Protein AF-A0A940T0Y3-F1 (afdb_monomer_lite)

Foldseek 3Di:
DAWDDKDWPDKDKFFDADPDWDKAKAKEWELAADPQQKIKIWIWIWTHFRGIIMIIIIIIIHDDPPNGRNPDPVSVVVVLVVVQVHPNVQVNVQVRVVSRCVRVVVRVTDDDDDSGDDRHHYDYDDPPPDPPPPPPPPDPPDD

Organism: NCBI:txid662960

Radius of gyration: 18.51 Å; chains: 1; bounding box: 40×62×44 Å

Sequence (143 aa):
MTVDSPLIMSLQVEIAAPAEPHVDWSIGYAPEPDESGNRFLLAHLHVATGDGTADIDVSGVLQGDNAGALLEESEIVTFERQLDSVASLNLLYFTARTAALGALGLIESRPEIPTSAPKARLARLVRADGVEASHQTSEPAEA

Structure (mmCIF, N/CA/C/O backbone):
data_AF-A0A940T0Y3-F1
#
_entry.id   AF-A0A940T0Y3-F1
#
loop_
_atom_site.group_PDB
_atom_site.id
_atom_site.type_symbol
_atom_site.label_atom_id
_atom_site.label_alt_id
_atom_site.label_comp_id
_atom_site.label_asym_id
_atom_site.label_entity_id
_atom_site.label_seq_id
_atom_site.pdbx_PDB_ins_code
_atom_site.Cartn_x
_atom_site.Cartn_y
_atom_site.Cartn_z
_atom_site.occupancy
_atom_site.B_iso_or_equiv
_atom_site.auth_seq_id
_atom_site.auth_comp_id
_atom_site.auth_asym_id
_atom_site.auth_atom_id
_atom_site.pdbx_PDB_model_num
ATOM 1 N N . MET A 1 1 ? 9.408 8.477 -11.652 1.00 82.06 1 MET A N 1
ATOM 2 C CA . MET A 1 1 ? 8.370 7.440 -11.515 1.00 82.06 1 MET A CA 1
ATOM 3 C C . MET A 1 1 ? 7.184 8.016 -10.767 1.00 82.06 1 MET A C 1
ATOM 5 O O . MET A 1 1 ? 7.397 8.784 -9.830 1.00 82.06 1 MET A O 1
ATOM 9 N N . THR A 1 2 ? 5.973 7.668 -11.178 1.00 85.12 2 THR A N 1
ATOM 10 C CA . THR A 1 2 ? 4.713 8.100 -10.557 1.00 85.12 2 THR A CA 1
ATOM 11 C C . THR A 1 2 ? 3.771 6.914 -10.425 1.00 85.12 2 THR A C 1
ATOM 13 O O . THR A 1 2 ? 3.759 6.049 -11.292 1.00 85.12 2 THR A O 1
ATOM 16 N N . VAL A 1 3 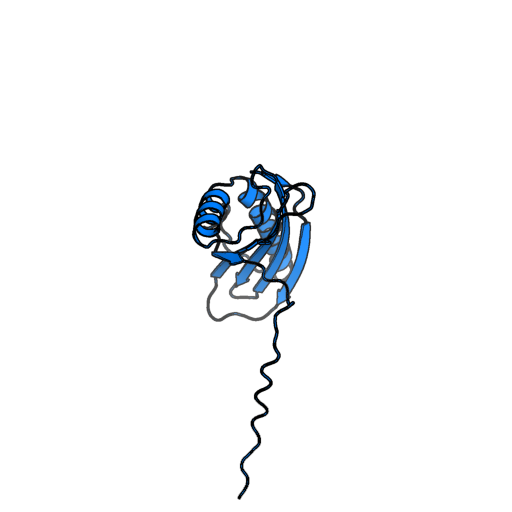? 3.015 6.848 -9.330 1.00 82.88 3 VAL A N 1
ATOM 17 C CA . VAL A 1 3 ? 1.919 5.891 -9.177 1.00 82.88 3 VAL A CA 1
ATOM 18 C C . VAL A 1 3 ? 0.614 6.563 -9.553 1.00 82.88 3 VAL A C 1
ATOM 20 O O . VAL A 1 3 ? 0.230 7.546 -8.919 1.00 82.88 3 VAL A O 1
ATOM 23 N N . ASP A 1 4 ? -0.071 5.970 -10.521 1.00 85.38 4 ASP A N 1
ATOM 24 C CA . ASP A 1 4 ? -1.368 6.413 -11.007 1.00 85.38 4 ASP A CA 1
ATOM 25 C C . ASP A 1 4 ? -2.454 5.367 -10.724 1.00 85.38 4 ASP A C 1
ATOM 27 O O . ASP A 1 4 ? -2.180 4.179 -10.522 1.00 85.38 4 ASP A O 1
ATOM 31 N N . SER A 1 5 ? -3.705 5.837 -10.740 1.00 84.06 5 SER A N 1
ATOM 32 C CA . SER A 1 5 ? -4.924 5.019 -10.686 1.00 84.06 5 SER A CA 1
ATOM 33 C C . SER A 1 5 ? -4.987 4.027 -9.513 1.00 84.06 5 SER A C 1
ATOM 35 O O . SER A 1 5 ? -5.119 2.825 -9.747 1.00 84.06 5 SER A O 1
ATOM 37 N N . PRO A 1 6 ? -4.915 4.495 -8.248 1.00 88.00 6 PRO A N 1
ATOM 38 C CA . PRO A 1 6 ? -5.093 3.615 -7.101 1.00 88.00 6 PRO A CA 1
ATOM 39 C C . PRO A 1 6 ? -6.502 3.001 -7.108 1.00 88.00 6 PRO A C 1
ATOM 41 O O . PRO A 1 6 ? -7.497 3.719 -7.225 1.00 88.00 6 PRO A O 1
ATOM 44 N N . LEU A 1 7 ? -6.595 1.683 -6.943 1.00 91.62 7 LEU A N 1
ATOM 45 C CA . LEU A 1 7 ? -7.864 0.957 -6.884 1.00 91.62 7 LEU A CA 1
ATOM 46 C C . LEU A 1 7 ? -7.872 -0.001 -5.695 1.00 91.62 7 LEU A C 1
ATOM 48 O O . LEU A 1 7 ? -7.002 -0.862 -5.592 1.00 91.62 7 LEU A O 1
ATOM 52 N N . ILE A 1 8 ? -8.879 0.115 -4.826 1.00 92.56 8 ILE A N 1
ATOM 53 C CA . ILE A 1 8 ? -9.121 -0.870 -3.764 1.00 92.56 8 ILE A CA 1
ATOM 54 C C . ILE A 1 8 ? -9.591 -2.169 -4.419 1.00 92.56 8 ILE A C 1
ATOM 56 O O . ILE A 1 8 ? -10.614 -2.190 -5.103 1.00 92.56 8 ILE A O 1
ATOM 60 N N . MET A 1 9 ? -8.829 -3.236 -4.206 1.00 94.81 9 MET A N 1
ATOM 61 C CA . MET A 1 9 ? -9.080 -4.568 -4.754 1.00 94.81 9 MET A CA 1
ATOM 62 C C . MET A 1 9 ? -9.856 -5.441 -3.775 1.00 94.81 9 MET A C 1
ATOM 64 O O . MET A 1 9 ? -10.736 -6.198 -4.180 1.00 94.81 9 MET A O 1
ATOM 68 N N . SER A 1 10 ? -9.528 -5.329 -2.490 1.00 95.31 10 SER A N 1
ATOM 69 C CA . SER A 1 10 ? -10.149 -6.091 -1.416 1.00 95.31 10 SER A CA 1
ATOM 70 C C . SER A 1 10 ? -10.260 -5.228 -0.158 1.00 95.31 10 SER A C 1
ATOM 72 O O . SER A 1 10 ? -9.486 -4.291 0.059 1.00 95.31 10 SER A O 1
ATOM 74 N N . LEU A 1 11 ? -11.269 -5.535 0.652 1.00 95.56 11 LEU A N 1
ATOM 75 C CA . LEU A 1 11 ? -11.445 -5.007 1.995 1.00 95.56 11 LEU A CA 1
ATOM 76 C C . LEU A 1 11 ? -12.049 -6.126 2.829 1.00 95.56 11 LEU A C 1
ATOM 78 O O . LEU A 1 11 ? -13.146 -6.602 2.527 1.00 95.56 11 LEU A O 1
ATOM 82 N N . GLN A 1 12 ? -11.343 -6.520 3.878 1.00 94.50 12 GLN A N 1
ATOM 83 C CA . GLN A 1 12 ? -11.796 -7.510 4.842 1.00 94.50 12 GLN A CA 1
ATOM 84 C C . GLN A 1 12 ? -11.711 -6.920 6.245 1.00 94.50 12 GLN A C 1
ATOM 86 O O . GLN A 1 12 ? -10.786 -6.179 6.564 1.00 94.50 12 GLN A O 1
ATOM 91 N N . VAL A 1 13 ? -12.721 -7.217 7.060 1.00 92.50 13 VAL A N 1
ATOM 92 C CA . VAL A 1 13 ? -12.779 -6.836 8.472 1.00 92.50 13 VAL A CA 1
ATOM 93 C C . VAL A 1 13 ? -13.111 -8.075 9.266 1.00 92.50 13 VAL A C 1
ATOM 95 O O . VAL A 1 13 ? -14.084 -8.765 8.953 1.00 92.50 13 VAL A O 1
ATOM 98 N N . GLU A 1 14 ? -12.343 -8.322 10.315 1.00 91.25 14 GLU A N 1
ATOM 99 C CA . GLU A 1 14 ? -12.609 -9.410 11.242 1.00 91.25 14 GLU A CA 1
ATOM 100 C C . GLU A 1 14 ? -12.811 -8.859 12.646 1.00 91.25 14 GLU A C 1
ATOM 102 O O . GLU A 1 14 ? -12.042 -8.031 13.130 1.00 91.25 14 GLU A O 1
ATOM 107 N N . ILE A 1 15 ? -13.863 -9.331 13.313 1.00 88.69 15 ILE A N 1
ATOM 108 C CA . ILE A 1 15 ? -14.112 -9.036 14.724 1.00 88.69 15 ILE A CA 1
ATOM 109 C C . ILE A 1 15 ? -13.470 -10.160 15.530 1.00 88.69 15 ILE A C 1
ATOM 111 O O . ILE A 1 15 ? -14.100 -11.167 15.855 1.00 88.69 15 ILE A O 1
ATOM 115 N N . ALA A 1 16 ? -12.186 -10.002 15.802 1.00 78.81 16 ALA A N 1
ATOM 116 C CA . ALA A 1 16 ? -11.410 -10.870 16.668 1.00 78.81 16 ALA A CA 1
ATOM 117 C C . ALA A 1 16 ? -10.308 -10.013 17.277 1.00 78.81 16 ALA A C 1
ATOM 119 O O . ALA A 1 16 ? -9.643 -9.305 16.538 1.00 78.81 16 ALA A O 1
ATOM 120 N N . ALA A 1 17 ? -10.118 -10.054 18.594 1.00 67.12 17 ALA A N 1
ATOM 121 C CA . ALA A 1 17 ? -9.045 -9.313 19.248 1.00 67.12 17 ALA A CA 1
ATOM 122 C C . ALA A 1 17 ? -7.692 -9.999 18.955 1.00 67.12 17 ALA A C 1
ATOM 124 O O . ALA A 1 17 ? -7.429 -11.057 19.542 1.00 67.12 17 ALA A O 1
ATOM 125 N N . PRO A 1 18 ? -6.832 -9.476 18.056 1.00 67.81 18 PRO A N 1
ATOM 126 C CA . PRO A 1 18 ? -5.463 -9.957 17.926 1.00 67.81 18 PRO A CA 1
ATOM 127 C C . PRO A 1 18 ? -4.685 -9.729 19.229 1.00 67.81 18 PRO A C 1
ATOM 129 O O . PRO A 1 18 ? -5.040 -8.898 20.065 1.00 67.81 18 PRO A O 1
ATOM 132 N N . ALA A 1 19 ? -3.594 -10.477 19.404 1.00 66.19 19 ALA A N 1
ATOM 133 C CA . ALA A 1 19 ? -2.812 -10.450 20.640 1.00 66.19 19 ALA A CA 1
ATOM 134 C C . ALA A 1 19 ? -2.098 -9.105 20.898 1.00 66.19 19 ALA A C 1
ATOM 136 O O . ALA A 1 19 ? -1.832 -8.782 22.054 1.00 66.19 19 ALA A O 1
ATOM 137 N N . GLU A 1 20 ? -1.805 -8.319 19.855 1.00 87.94 20 GLU A N 1
ATOM 138 C CA . GLU A 1 20 ? -1.147 -7.013 19.974 1.00 87.94 20 GLU A CA 1
ATOM 139 C C . GLU A 1 20 ? -1.589 -6.067 18.839 1.00 87.94 20 GLU A C 1
ATOM 141 O O . GLU A 1 20 ? -1.523 -6.463 17.671 1.00 87.94 20 GLU A O 1
ATOM 146 N N . PRO A 1 21 ? -2.034 -4.830 19.135 1.00 90.88 21 PRO A N 1
ATOM 147 C CA . PRO A 1 21 ? -2.342 -3.835 18.111 1.00 90.88 21 PRO A CA 1
ATOM 148 C C . PRO A 1 21 ? -1.111 -3.456 17.282 1.00 90.88 21 PRO A C 1
ATOM 150 O O . PRO A 1 21 ? -0.062 -3.133 17.838 1.00 90.88 21 PRO A O 1
ATOM 153 N N . HIS A 1 22 ? -1.238 -3.451 15.957 1.00 92.44 22 HIS A N 1
ATOM 154 C CA . HIS A 1 22 ? -0.143 -3.097 15.053 1.00 92.44 22 HIS A CA 1
ATOM 155 C C . HIS A 1 22 ? -0.654 -2.630 13.685 1.00 92.44 22 HIS A C 1
ATOM 157 O O . HIS A 1 22 ? -1.824 -2.791 13.338 1.00 92.44 22 HIS A O 1
ATOM 163 N N . VAL A 1 23 ? 0.246 -2.021 12.912 1.00 93.88 23 VAL A N 1
ATOM 164 C CA . VAL A 1 23 ? -0.003 -1.590 11.535 1.00 93.88 23 VAL A CA 1
ATOM 165 C C . VAL A 1 23 ? 1.123 -2.111 10.661 1.00 93.88 23 VAL A C 1
ATOM 167 O O . VAL A 1 23 ? 2.286 -1.768 10.871 1.00 93.88 23 VAL A O 1
ATOM 170 N N . ASP A 1 24 ? 0.752 -2.887 9.655 1.00 94.31 24 ASP A N 1
ATOM 171 C CA . ASP A 1 24 ? 1.659 -3.552 8.737 1.00 94.31 24 ASP A CA 1
ATOM 172 C C . ASP A 1 24 ? 1.409 -3.050 7.313 1.00 94.31 24 ASP A C 1
ATOM 174 O O . ASP A 1 24 ? 0.293 -3.089 6.803 1.00 94.31 24 ASP A O 1
ATOM 178 N N . TRP A 1 25 ? 2.469 -2.573 6.657 1.00 95.12 25 TRP A N 1
ATOM 179 C CA . TRP A 1 25 ? 2.415 -2.024 5.301 1.00 95.12 25 TRP A CA 1
ATOM 180 C C . TRP A 1 25 ? 3.410 -2.739 4.392 1.00 95.12 25 TRP A C 1
ATOM 182 O O . TRP A 1 25 ? 4.610 -2.821 4.690 1.00 95.12 25 TRP A O 1
ATOM 192 N N . SER A 1 26 ? 2.924 -3.251 3.268 1.00 94.44 26 SER A N 1
ATOM 193 C CA . SER A 1 26 ? 3.752 -3.907 2.260 1.00 94.44 26 SER A CA 1
ATOM 194 C C . SER A 1 26 ? 3.344 -3.505 0.851 1.00 94.44 26 SER A C 1
ATOM 196 O O . SER A 1 26 ? 2.213 -3.098 0.593 1.00 94.44 26 SER A O 1
ATOM 198 N N . ILE A 1 27 ? 4.304 -3.585 -0.069 1.00 93.25 27 ILE A N 1
ATOM 199 C CA . ILE A 1 27 ? 4.090 -3.313 -1.488 1.00 93.25 27 ILE A CA 1
ATOM 200 C C . ILE A 1 27 ? 4.756 -4.417 -2.300 1.00 93.25 27 ILE A C 1
ATOM 202 O O . ILE A 1 27 ? 5.978 -4.561 -2.321 1.00 93.25 27 ILE A O 1
ATOM 206 N N . GLY A 1 28 ? 3.924 -5.183 -2.986 1.00 92.56 28 GLY A N 1
ATOM 207 C CA . GLY A 1 28 ? 4.293 -6.055 -4.081 1.00 92.56 28 GLY A CA 1
ATOM 208 C C . GLY A 1 28 ? 4.440 -5.280 -5.390 1.00 92.56 28 GLY A C 1
ATOM 209 O O . GLY A 1 28 ? 3.673 -4.354 -5.657 1.00 92.56 28 GLY A O 1
ATOM 210 N N . TYR A 1 29 ? 5.386 -5.672 -6.239 1.00 90.56 29 TYR A N 1
ATOM 211 C CA . TYR A 1 29 ? 5.502 -5.156 -7.605 1.00 90.56 29 TYR A CA 1
ATOM 212 C C . TYR A 1 29 ? 5.751 -6.266 -8.626 1.00 90.56 29 TYR A C 1
ATOM 214 O O . TYR A 1 29 ? 6.416 -7.261 -8.334 1.00 90.56 29 TYR A O 1
ATOM 222 N N . ALA A 1 30 ? 5.247 -6.078 -9.845 1.00 89.12 30 ALA A N 1
ATOM 223 C CA . ALA A 1 30 ? 5.539 -6.969 -10.961 1.00 89.12 30 ALA A CA 1
ATOM 224 C C . ALA A 1 30 ? 6.995 -6.778 -11.457 1.00 89.12 30 ALA A C 1
ATOM 226 O O . ALA A 1 30 ? 7.399 -5.649 -11.776 1.00 89.12 30 ALA A O 1
ATOM 227 N N . PRO A 1 31 ? 7.802 -7.856 -11.551 1.00 84.50 31 PRO A N 1
ATOM 228 C CA . PRO A 1 31 ? 9.190 -7.789 -12.020 1.00 84.50 31 PRO A CA 1
ATOM 229 C C . PRO A 1 31 ? 9.294 -7.510 -13.524 1.00 84.50 31 PRO A C 1
ATOM 231 O O . PRO A 1 31 ? 10.325 -7.030 -14.000 1.00 84.50 31 PRO A O 1
ATOM 234 N N . GLU A 1 32 ? 8.217 -7.735 -14.269 1.00 86.12 32 GLU A N 1
ATOM 235 C CA . GLU A 1 32 ? 8.087 -7.407 -15.687 1.00 86.12 32 GLU A CA 1
ATOM 236 C C . GLU A 1 32 ? 7.174 -6.184 -15.852 1.00 86.12 32 GLU A C 1
ATOM 238 O O . GLU A 1 32 ? 6.114 -6.135 -15.216 1.00 86.12 32 GLU A O 1
ATOM 243 N N . PRO A 1 33 ? 7.560 -5.191 -16.670 1.00 88.12 33 PRO A N 1
ATOM 244 C CA . PRO A 1 33 ? 6.644 -4.138 -17.075 1.00 88.12 33 PRO A CA 1
ATOM 245 C C . PRO A 1 33 ? 5.649 -4.633 -18.144 1.00 88.12 33 PRO A C 1
ATOM 247 O O . PRO A 1 33 ? 5.859 -5.667 -18.778 1.00 88.12 33 PRO A O 1
ATOM 250 N N . ASP A 1 34 ? 4.572 -3.878 -18.354 1.00 86.94 34 ASP A N 1
ATOM 251 C CA . ASP A 1 34 ? 3.664 -4.034 -19.489 1.00 86.94 34 ASP A CA 1
ATOM 252 C C . ASP A 1 34 ? 4.299 -3.529 -20.803 1.00 86.94 34 ASP A C 1
ATOM 254 O O . ASP A 1 34 ? 5.416 -3.008 -20.829 1.00 86.94 34 ASP A O 1
ATOM 258 N N . GLU A 1 35 ? 3.571 -3.658 -21.915 1.00 85.00 35 GLU A N 1
ATOM 259 C CA . GLU A 1 35 ? 4.028 -3.221 -23.246 1.00 85.00 35 GLU A CA 1
ATOM 260 C C . GLU A 1 35 ? 4.309 -1.711 -23.339 1.00 85.00 35 GLU A C 1
ATOM 262 O O . GLU A 1 35 ? 5.028 -1.264 -24.231 1.00 85.00 35 GLU A O 1
ATOM 267 N N . SER A 1 36 ? 3.744 -0.920 -22.426 1.00 84.69 36 SER A N 1
ATOM 268 C CA . SER A 1 36 ? 3.951 0.527 -22.329 1.00 84.69 36 SER A CA 1
ATOM 269 C C . SER A 1 36 ? 5.070 0.899 -21.348 1.00 84.69 36 SER A C 1
ATOM 271 O O . SER A 1 36 ? 5.340 2.083 -21.156 1.00 84.69 36 SER A O 1
ATOM 273 N N . GLY A 1 37 ? 5.734 -0.087 -20.736 1.00 85.62 37 GLY A N 1
ATOM 274 C CA . GLY A 1 37 ? 6.792 0.123 -19.751 1.00 85.62 37 GLY A CA 1
ATOM 275 C C . GLY A 1 37 ? 6.291 0.363 -18.323 1.00 85.62 37 GLY A C 1
ATOM 276 O O . GLY A 1 37 ? 7.098 0.681 -17.449 1.00 85.62 37 GLY A O 1
ATOM 277 N N . ASN A 1 38 ? 4.992 0.212 -18.052 1.00 87.81 38 ASN A N 1
ATOM 278 C CA . ASN A 1 38 ? 4.431 0.408 -16.717 1.00 87.81 38 ASN A CA 1
ATOM 279 C C . ASN A 1 38 ? 4.553 -0.853 -15.867 1.00 87.81 38 ASN A C 1
ATOM 281 O O . ASN A 1 38 ? 4.514 -1.965 -16.380 1.00 87.81 38 ASN A O 1
ATOM 285 N N . ARG A 1 39 ? 4.610 -0.707 -14.543 1.00 89.25 39 ARG A N 1
ATOM 286 C CA . ARG A 1 39 ? 4.584 -1.851 -13.618 1.00 89.25 39 ARG A CA 1
ATOM 287 C C . ARG A 1 39 ? 3.358 -1.820 -12.738 1.00 89.25 39 ARG A C 1
ATOM 289 O O . ARG A 1 39 ? 3.011 -0.785 -12.179 1.00 89.25 39 ARG A O 1
ATOM 296 N N . PHE A 1 40 ? 2.756 -2.983 -12.544 1.00 89.69 40 PHE A N 1
ATOM 297 C CA . PHE A 1 40 ? 1.704 -3.144 -11.553 1.00 89.69 40 PHE A CA 1
ATOM 298 C C . PHE A 1 40 ? 2.300 -3.194 -10.147 1.00 89.69 40 PHE A C 1
ATOM 300 O O . PHE A 1 40 ? 3.277 -3.903 -9.895 1.00 89.69 40 PHE A O 1
ATOM 307 N N . LEU A 1 41 ? 1.684 -2.440 -9.243 1.00 92.31 41 LEU A N 1
ATOM 308 C CA . LEU A 1 41 ? 1.913 -2.483 -7.808 1.00 92.31 41 LEU A CA 1
ATOM 309 C C . LEU A 1 41 ? 0.677 -3.071 -7.129 1.00 92.31 41 LEU A C 1
ATOM 311 O O . LEU A 1 41 ? -0.453 -2.739 -7.491 1.00 92.31 41 LEU A O 1
ATOM 315 N N . LEU A 1 42 ? 0.903 -3.895 -6.114 1.00 94.12 42 LEU A N 1
ATOM 316 C CA . LEU A 1 42 ? -0.117 -4.360 -5.186 1.00 94.12 42 LEU A CA 1
ATOM 317 C C . LEU A 1 42 ? 0.342 -4.001 -3.781 1.00 94.12 42 LEU A C 1
ATOM 319 O O . LEU A 1 42 ? 1.301 -4.570 -3.277 1.00 94.12 42 LEU A O 1
ATOM 323 N N . ALA A 1 43 ? -0.316 -3.040 -3.160 1.00 95.00 43 ALA A N 1
ATOM 324 C CA . ALA A 1 43 ? -0.044 -2.650 -1.796 1.00 95.00 43 ALA A CA 1
ATOM 325 C C . ALA A 1 43 ? -1.063 -3.272 -0.847 1.00 95.00 43 ALA A C 1
ATOM 327 O O . ALA A 1 43 ? -2.239 -3.384 -1.185 1.00 95.00 43 ALA A O 1
ATOM 328 N N . HIS A 1 44 ? -0.603 -3.634 0.342 1.00 96.81 44 HIS A N 1
ATOM 329 C CA . HIS A 1 44 ? -1.420 -4.243 1.374 1.00 96.81 44 HIS A CA 1
ATOM 330 C C . HIS A 1 44 ? -1.213 -3.504 2.695 1.00 96.81 44 HIS A C 1
ATOM 332 O O . HIS A 1 44 ? -0.076 -3.277 3.127 1.00 96.81 44 HIS A O 1
ATOM 338 N N . LEU A 1 45 ? -2.324 -3.119 3.320 1.00 97.12 45 LEU A N 1
ATOM 339 C CA . LEU A 1 45 ? -2.365 -2.550 4.660 1.00 97.12 45 LEU A CA 1
ATOM 340 C C . LEU A 1 45 ? -3.129 -3.501 5.579 1.00 97.12 45 LEU A C 1
ATOM 342 O O . LEU A 1 45 ? -4.336 -3.671 5.411 1.00 97.12 45 LEU A O 1
ATOM 346 N N . HIS A 1 46 ? -2.430 -4.026 6.579 1.00 95.62 46 HIS A N 1
ATOM 347 C CA . HIS A 1 46 ? -3.024 -4.746 7.695 1.00 95.62 46 HIS A CA 1
ATOM 348 C C . HIS A 1 46 ? -3.053 -3.840 8.925 1.00 95.62 46 HIS A C 1
ATOM 350 O O . HIS A 1 46 ? -2.047 -3.219 9.286 1.00 95.62 46 HIS A O 1
ATOM 356 N N . VAL A 1 47 ? -4.207 -3.752 9.576 1.00 95.44 47 VAL A N 1
ATOM 357 C CA . VAL A 1 47 ? -4.385 -3.014 10.828 1.00 95.44 47 VAL A CA 1
ATOM 358 C C . VA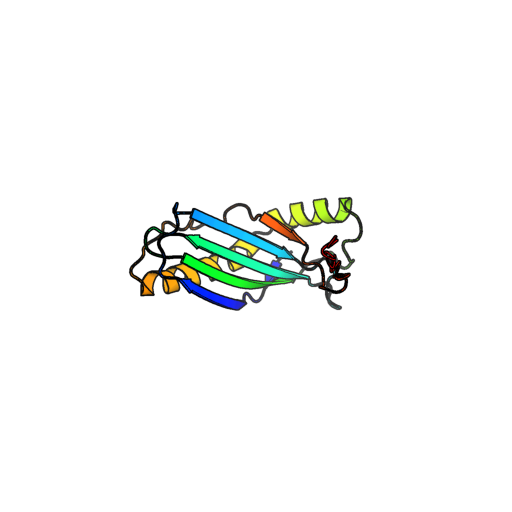L A 1 47 ? -5.023 -3.936 11.846 1.00 95.44 47 VAL A C 1
ATOM 360 O O . VAL A 1 47 ? -6.157 -4.365 11.665 1.00 95.44 47 VAL A O 1
ATOM 363 N N . ALA A 1 48 ? -4.318 -4.174 12.941 1.00 93.81 48 ALA A N 1
ATOM 364 C CA . ALA A 1 48 ? -4.779 -4.935 14.089 1.00 93.81 48 ALA A CA 1
ATOM 365 C C . ALA A 1 48 ? -5.076 -3.992 15.259 1.00 93.81 48 ALA A C 1
ATOM 367 O O . ALA A 1 48 ? -4.259 -3.133 15.601 1.00 93.81 48 ALA A O 1
ATOM 368 N N . THR A 1 49 ? -6.236 -4.154 15.891 1.00 90.94 49 THR A N 1
ATOM 369 C CA . THR A 1 49 ? -6.681 -3.359 17.046 1.00 90.94 49 THR A CA 1
ATOM 370 C C . THR A 1 49 ? -7.009 -4.260 18.235 1.00 90.94 49 THR A C 1
ATOM 372 O O . THR A 1 49 ? -6.836 -5.466 18.166 1.00 90.94 49 THR A O 1
ATOM 375 N N . GLY A 1 50 ? -7.481 -3.702 19.353 1.00 89.88 50 GLY A N 1
ATOM 376 C CA . GLY A 1 50 ? -8.004 -4.527 20.450 1.00 89.88 50 GLY A CA 1
ATOM 377 C C . GLY A 1 50 ? -9.343 -5.208 20.137 1.00 89.88 50 GLY A C 1
ATOM 378 O O . GLY A 1 50 ? -9.729 -6.131 20.847 1.00 89.88 50 GLY A O 1
ATOM 379 N N . ASP A 1 51 ? -10.039 -4.772 19.085 1.00 90.38 51 ASP A N 1
ATOM 380 C CA . ASP A 1 51 ? -11.430 -5.148 18.803 1.00 90.38 51 ASP A CA 1
ATOM 381 C C . ASP A 1 51 ? -11.581 -5.926 17.487 1.00 90.38 51 ASP A C 1
ATOM 383 O O . ASP A 1 51 ? -12.611 -6.560 17.252 1.00 90.38 51 ASP A O 1
ATOM 387 N N . GLY A 1 52 ? -10.575 -5.869 16.614 1.00 92.31 52 GLY A N 1
ATOM 388 C CA . GLY A 1 52 ? -10.643 -6.473 15.294 1.00 92.31 52 GLY A CA 1
ATOM 389 C C . GLY A 1 52 ? -9.417 -6.222 14.432 1.00 92.31 52 GLY A C 1
ATOM 390 O O . GLY A 1 52 ? -8.443 -5.592 14.851 1.00 92.31 52 GLY A O 1
ATOM 391 N N . THR A 1 53 ? -9.500 -6.692 13.195 1.00 94.62 53 THR A N 1
ATOM 392 C CA . THR A 1 53 ? -8.515 -6.432 12.147 1.00 94.62 53 THR A CA 1
ATOM 393 C C . THR A 1 53 ? -9.179 -5.855 10.903 1.00 94.62 53 THR A C 1
ATOM 395 O O . THR A 1 53 ? -10.379 -6.031 10.673 1.00 94.62 53 THR A O 1
ATOM 398 N N . ALA A 1 54 ? -8.392 -5.148 10.098 1.00 95.62 54 ALA A N 1
ATOM 399 C CA . ALA A 1 54 ? -8.750 -4.787 8.739 1.00 95.62 54 ALA A CA 1
ATOM 400 C C . ALA A 1 54 ? -7.583 -5.049 7.790 1.00 95.62 54 ALA A C 1
ATOM 402 O O . ALA A 1 54 ? -6.464 -4.599 8.036 1.00 95.62 54 ALA A O 1
ATOM 403 N N . ASP A 1 55 ? -7.893 -5.716 6.686 1.00 96.88 55 ASP A N 1
ATOM 404 C CA . ASP A 1 55 ? -6.973 -6.058 5.610 1.00 96.88 55 ASP A CA 1
ATOM 405 C C . ASP A 1 55 ? -7.447 -5.367 4.334 1.00 96.88 55 ASP A C 1
ATOM 407 O O . ASP A 1 55 ? -8.571 -5.592 3.872 1.00 96.88 55 ASP A O 1
ATOM 411 N N . ILE A 1 56 ? -6.611 -4.479 3.793 1.00 97.81 56 ILE A N 1
ATOM 412 C CA . ILE A 1 56 ? -6.929 -3.678 2.610 1.00 97.81 56 ILE A CA 1
ATOM 413 C C . ILE A 1 56 ? -5.877 -3.904 1.533 1.00 97.81 56 ILE A C 1
ATOM 415 O O . ILE A 1 56 ? -4.722 -3.506 1.707 1.00 97.81 56 ILE A O 1
ATOM 419 N N . ASP A 1 57 ? -6.299 -4.429 0.384 1.00 97.00 57 ASP A N 1
ATOM 420 C CA . ASP A 1 57 ? -5.459 -4.483 -0.810 1.00 97.00 57 ASP A CA 1
ATOM 421 C C . ASP A 1 57 ? -5.785 -3.322 -1.750 1.00 97.00 57 ASP A C 1
ATOM 423 O O . ASP A 1 57 ? -6.937 -3.102 -2.136 1.00 97.00 57 ASP A O 1
ATOM 427 N N . VAL A 1 58 ? -4.754 -2.594 -2.170 1.00 96.31 58 VAL A N 1
ATOM 428 C CA . VAL A 1 58 ? -4.843 -1.493 -3.132 1.00 96.31 58 VAL A CA 1
ATOM 429 C C . VAL A 1 58 ? -3.864 -1.747 -4.265 1.00 96.31 58 VAL A C 1
ATOM 431 O O . VAL A 1 58 ? -2.669 -1.903 -4.045 1.00 96.31 58 VAL A O 1
ATOM 434 N N . SER A 1 59 ? -4.352 -1.747 -5.497 1.00 94.81 59 SER A N 1
ATOM 435 C CA . SER A 1 59 ? -3.501 -1.795 -6.683 1.00 94.81 59 SER A CA 1
ATOM 436 C C . SER A 1 59 ? -3.172 -0.394 -7.189 1.00 94.81 59 SER A C 1
ATOM 438 O O . SER A 1 59 ? -3.888 0.567 -6.908 1.00 94.81 59 SER A O 1
ATOM 440 N N . GLY A 1 60 ? -2.087 -0.278 -7.948 1.00 92.62 60 GLY A N 1
ATOM 441 C CA . GLY A 1 60 ? -1.743 0.931 -8.688 1.00 92.62 60 GLY A CA 1
ATOM 442 C C . GLY A 1 60 ? -0.788 0.633 -9.832 1.00 92.62 60 GLY A C 1
ATOM 443 O O . GLY A 1 60 ? -0.216 -0.455 -9.915 1.00 92.62 60 GLY A O 1
ATOM 444 N N . VAL A 1 61 ? -0.603 1.610 -10.714 1.00 91.19 61 VAL A N 1
ATOM 445 C CA . VAL A 1 61 ? 0.299 1.491 -11.862 1.00 91.19 61 VAL A CA 1
ATOM 446 C C . VAL A 1 61 ? 1.467 2.449 -11.682 1.00 91.19 61 VAL A C 1
ATOM 448 O O . VAL A 1 61 ? 1.277 3.659 -11.597 1.00 91.19 61 VAL A O 1
ATOM 451 N N . LEU A 1 62 ? 2.679 1.906 -11.621 1.00 89.25 62 LEU A N 1
ATOM 452 C CA . LEU A 1 62 ? 3.917 2.670 -11.606 1.00 89.25 62 LEU A CA 1
ATOM 453 C C . LEU A 1 62 ? 4.336 2.990 -13.041 1.00 89.25 62 LEU A C 1
ATOM 455 O O . LEU A 1 62 ? 4.711 2.099 -13.802 1.00 89.25 62 LEU A O 1
ATOM 459 N N . GLN A 1 63 ? 4.314 4.271 -13.379 1.00 86.75 63 GLN A N 1
ATOM 460 C CA . GLN A 1 63 ? 4.804 4.808 -14.640 1.00 86.75 63 GLN A CA 1
ATOM 461 C C . GLN A 1 63 ? 6.237 5.329 -14.478 1.00 86.75 63 GLN A C 1
ATOM 463 O O . GLN A 1 63 ? 6.582 5.957 -13.467 1.00 86.75 63 GLN A O 1
ATOM 468 N N . GLY A 1 64 ? 7.082 5.123 -15.486 1.00 72.94 64 GLY A N 1
ATOM 469 C CA . GLY A 1 64 ? 8.401 5.746 -15.576 1.00 72.94 64 GLY A CA 1
ATOM 470 C C . GLY A 1 64 ? 9.375 5.004 -16.485 1.00 72.94 64 GLY A C 1
ATOM 471 O O . GLY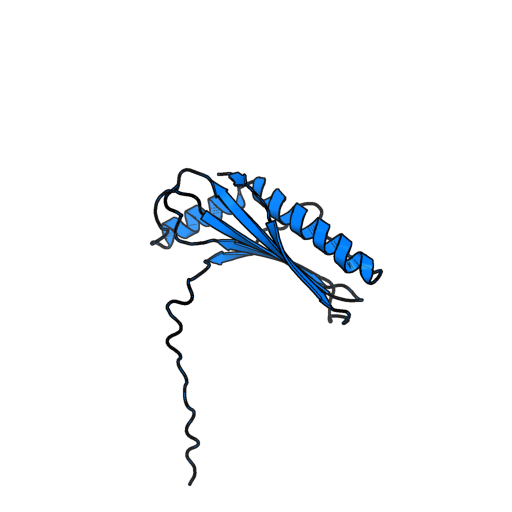 A 1 64 ? 9.149 3.857 -16.858 1.00 72.94 64 GLY A O 1
ATOM 472 N N . ASP A 1 65 ? 10.488 5.665 -16.796 1.00 66.62 65 ASP A N 1
ATOM 473 C CA . ASP A 1 65 ? 11.551 5.110 -17.634 1.00 66.62 65 ASP A CA 1
ATOM 474 C C . ASP A 1 65 ? 12.321 4.020 -16.875 1.00 66.62 65 ASP A C 1
ATOM 476 O O . ASP A 1 65 ? 13.272 4.315 -16.161 1.00 66.62 65 ASP A O 1
ATOM 480 N N . ASN A 1 66 ? 11.872 2.769 -16.995 1.00 59.88 66 ASN A N 1
ATOM 481 C CA . ASN A 1 66 ? 12.575 1.542 -16.589 1.00 59.88 66 ASN A CA 1
ATOM 482 C C . ASN A 1 66 ? 11.996 0.350 -17.384 1.00 59.88 66 ASN A C 1
ATOM 484 O O . ASN A 1 66 ? 11.508 -0.632 -16.816 1.00 59.88 66 ASN A O 1
ATOM 488 N N . ALA A 1 67 ? 12.009 0.486 -18.715 1.00 54.69 67 ALA A N 1
ATOM 489 C CA . ALA A 1 67 ? 11.250 -0.328 -19.673 1.00 54.69 67 ALA A CA 1
ATOM 490 C C . ALA A 1 67 ? 11.662 -1.814 -19.778 1.00 54.69 67 ALA A C 1
ATOM 492 O O . ALA A 1 67 ? 11.005 -2.575 -20.481 1.00 54.69 67 ALA A O 1
ATOM 493 N N . GLY A 1 68 ? 12.740 -2.245 -19.115 1.00 65.00 68 GLY A N 1
ATOM 494 C CA . GLY A 1 68 ? 13.211 -3.635 -19.151 1.00 65.00 68 GLY A CA 1
ATOM 495 C C . GLY A 1 68 ? 12.686 -4.474 -17.989 1.00 65.00 68 GLY A C 1
ATOM 496 O O . GLY A 1 68 ? 12.456 -3.949 -16.906 1.00 65.00 68 GLY A O 1
ATOM 497 N N . ALA A 1 69 ? 12.514 -5.784 -18.175 1.00 77.25 69 ALA A N 1
ATOM 498 C CA . ALA A 1 69 ? 12.302 -6.704 -17.054 1.00 77.25 69 ALA A CA 1
ATOM 499 C C . ALA A 1 69 ? 13.463 -6.606 -16.047 1.00 77.25 69 ALA A C 1
ATOM 501 O O . ALA A 1 69 ? 14.605 -6.403 -16.449 1.00 77.25 69 ALA A O 1
ATOM 502 N N . LEU A 1 70 ? 13.167 -6.735 -14.752 1.00 81.31 70 LEU A N 1
ATOM 503 C CA . LEU A 1 70 ? 14.193 -6.759 -13.708 1.00 81.31 70 LEU A CA 1
ATOM 504 C C . LEU A 1 70 ? 14.695 -8.196 -13.568 1.00 81.31 70 LEU A C 1
ATOM 506 O O . LEU A 1 70 ? 14.065 -9.006 -12.885 1.00 81.31 70 LEU A O 1
ATOM 510 N N . LEU A 1 71 ? 15.775 -8.523 -14.274 1.00 78.31 71 LEU A N 1
ATOM 511 C CA . LEU A 1 71 ? 16.275 -9.896 -14.379 1.00 78.31 71 LEU A CA 1
ATOM 512 C C . LEU A 1 71 ? 17.458 -10.140 -13.444 1.00 78.31 71 LEU A C 1
ATOM 514 O O . LEU A 1 71 ? 17.639 -11.258 -12.961 1.00 78.31 71 LEU A O 1
ATOM 518 N N . GLU A 1 72 ? 18.247 -9.102 -13.166 1.00 84.62 72 GLU A N 1
ATOM 519 C CA . GLU A 1 72 ? 19.402 -9.190 -12.281 1.00 84.62 72 GLU A CA 1
ATOM 520 C C . GLU A 1 72 ? 19.115 -8.615 -10.889 1.00 84.62 72 GLU A C 1
ATOM 522 O O . GLU A 1 72 ? 18.437 -7.602 -10.715 1.00 84.62 72 GLU A O 1
ATOM 527 N N . GLU A 1 73 ? 19.709 -9.224 -9.861 1.00 85.19 73 GLU A N 1
ATOM 528 C CA . GLU A 1 73 ? 19.552 -8.788 -8.467 1.00 85.19 73 GLU A CA 1
ATOM 529 C C . GLU A 1 73 ? 20.001 -7.329 -8.247 1.00 85.19 73 GLU A C 1
ATOM 531 O O . GLU A 1 73 ? 19.405 -6.589 -7.465 1.00 85.19 73 GLU A O 1
ATOM 536 N N . SER A 1 74 ? 21.027 -6.884 -8.975 1.00 85.38 74 SER A N 1
ATOM 537 C CA . SER A 1 74 ? 21.545 -5.510 -8.951 1.00 85.38 74 SER A CA 1
ATOM 538 C C . SER A 1 74 ? 20.526 -4.483 -9.470 1.00 85.38 74 SER A C 1
ATOM 540 O O . SER A 1 74 ? 20.382 -3.399 -8.890 1.00 85.38 74 SER A O 1
ATOM 542 N N . GLU A 1 75 ? 19.798 -4.824 -10.535 1.00 86.12 75 GLU A N 1
ATOM 543 C CA . GLU A 1 75 ? 18.721 -4.013 -11.109 1.00 86.12 75 GLU A CA 1
ATOM 544 C C . GLU A 1 75 ? 17.561 -3.914 -10.129 1.00 86.12 75 GLU A C 1
ATOM 546 O O . GLU A 1 75 ? 16.994 -2.838 -9.942 1.00 86.12 75 GLU A O 1
ATOM 551 N N . ILE A 1 76 ? 17.262 -5.013 -9.439 1.00 85.12 76 ILE A N 1
ATOM 552 C CA . ILE A 1 76 ? 16.168 -5.058 -8.482 1.00 85.12 76 ILE A CA 1
ATOM 553 C C . ILE A 1 76 ? 16.472 -4.213 -7.248 1.00 85.12 76 ILE A C 1
ATOM 555 O O . ILE A 1 76 ? 15.659 -3.374 -6.874 1.00 85.12 76 ILE A O 1
ATOM 559 N N . VAL A 1 77 ? 17.658 -4.350 -6.655 1.00 87.06 77 VAL A N 1
ATOM 560 C CA . VAL A 1 77 ? 18.073 -3.503 -5.524 1.00 87.06 77 VAL A CA 1
ATOM 561 C C . VAL A 1 77 ? 18.054 -2.020 -5.909 1.00 87.06 77 VAL A C 1
ATOM 563 O O . VAL A 1 77 ? 17.703 -1.156 -5.098 1.00 87.06 77 VAL A O 1
ATOM 566 N N . THR A 1 78 ? 18.432 -1.704 -7.150 1.00 87.44 78 THR A N 1
ATOM 567 C CA . THR A 1 78 ? 18.366 -0.335 -7.672 1.00 87.44 78 THR A CA 1
ATOM 568 C C . THR A 1 78 ? 16.919 0.129 -7.796 1.00 87.44 78 THR A C 1
ATOM 570 O O . THR A 1 78 ? 16.583 1.206 -7.301 1.00 87.44 78 THR A O 1
ATOM 573 N N . PHE A 1 79 ? 16.055 -0.692 -8.390 1.00 87.12 79 PHE A N 1
ATOM 574 C CA . PHE A 1 79 ? 14.634 -0.413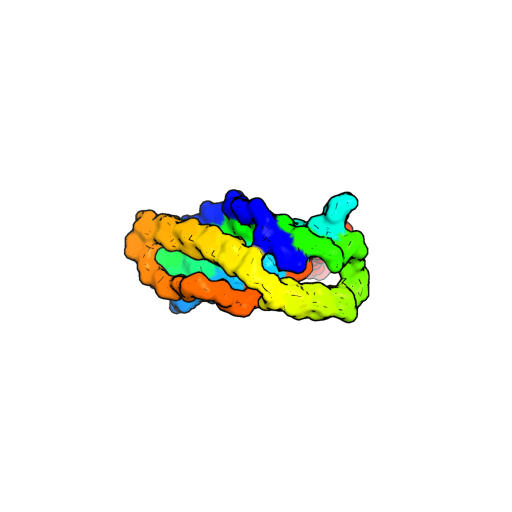 -8.543 1.00 87.12 79 PHE A CA 1
ATOM 575 C C . PHE A 1 79 ? 13.938 -0.224 -7.193 1.00 87.12 79 PHE A C 1
ATOM 577 O O . PHE A 1 79 ? 13.268 0.783 -7.001 1.00 87.12 79 PHE A O 1
ATOM 584 N N . GLU A 1 80 ? 14.142 -1.119 -6.228 1.00 87.56 80 GLU A N 1
ATOM 585 C CA . GLU A 1 80 ? 13.548 -1.038 -4.888 1.00 87.56 80 GLU A CA 1
ATOM 586 C C . GLU A 1 80 ? 13.969 0.234 -4.151 1.00 87.56 80 GLU A C 1
ATOM 588 O O . GLU A 1 80 ? 13.143 0.895 -3.521 1.00 87.56 80 GLU A O 1
ATOM 593 N N . ARG A 1 81 ? 15.236 0.644 -4.288 1.00 85.94 81 ARG A N 1
ATOM 594 C CA . ARG A 1 81 ? 15.716 1.918 -3.738 1.00 85.94 81 ARG A CA 1
ATOM 595 C C . ARG A 1 81 ? 15.041 3.115 -4.394 1.00 85.94 81 ARG A C 1
ATOM 597 O O . ARG A 1 81 ? 14.719 4.087 -3.714 1.00 85.94 81 ARG A O 1
ATOM 604 N N . GLN A 1 82 ? 14.857 3.069 -5.710 1.00 86.12 82 GLN A N 1
ATOM 605 C CA . GLN A 1 82 ? 14.150 4.129 -6.412 1.00 86.12 82 GLN A CA 1
ATOM 606 C C . GLN A 1 82 ? 12.667 4.142 -6.020 1.00 86.12 82 GLN A C 1
ATOM 608 O O . GLN A 1 82 ? 12.132 5.221 -5.783 1.00 86.12 82 GLN A O 1
ATOM 613 N N . LEU A 1 83 ? 12.028 2.978 -5.890 1.00 85.25 83 LEU A N 1
ATOM 614 C CA . LEU A 1 83 ? 10.636 2.823 -5.477 1.00 85.25 83 LEU 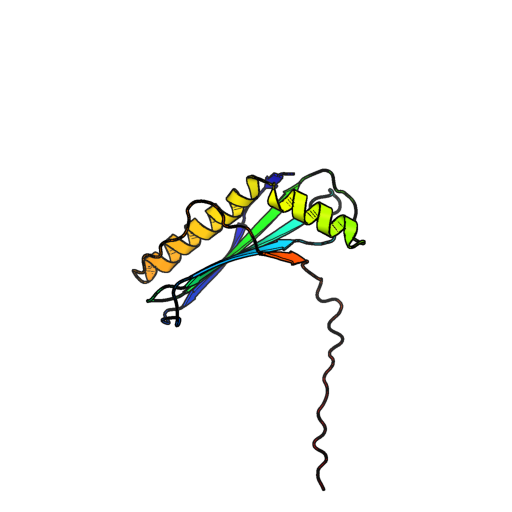A CA 1
ATOM 615 C C . LEU A 1 83 ? 10.404 3.401 -4.075 1.00 85.25 83 LEU A C 1
ATOM 617 O O . LEU A 1 83 ? 9.480 4.187 -3.904 1.00 85.25 83 LEU A O 1
ATOM 621 N N . ASP A 1 84 ? 11.294 3.133 -3.115 1.00 81.50 84 ASP A N 1
ATOM 622 C CA . ASP A 1 84 ? 11.251 3.696 -1.749 1.00 81.50 84 ASP A CA 1
ATOM 623 C C . ASP A 1 84 ? 11.296 5.241 -1.736 1.00 81.50 84 ASP A C 1
ATOM 625 O O . ASP A 1 84 ? 10.824 5.883 -0.800 1.00 81.50 84 ASP A O 1
ATOM 629 N N . SER A 1 85 ? 11.825 5.865 -2.797 1.00 80.81 85 SER A N 1
ATOM 630 C CA . SER A 1 85 ? 11.867 7.327 -2.956 1.00 80.81 85 SER A CA 1
ATOM 631 C C . SER A 1 85 ? 10.647 7.923 -3.678 1.00 80.81 85 SER A C 1
ATOM 633 O O . SER A 1 85 ? 10.536 9.146 -3.809 1.00 80.81 85 SER A O 1
ATOM 635 N N . VAL A 1 86 ? 9.716 7.091 -4.160 1.00 82.44 86 VAL A N 1
ATOM 636 C CA . VAL A 1 86 ? 8.546 7.540 -4.923 1.00 82.44 86 VAL A CA 1
ATOM 637 C C . VAL A 1 86 ? 7.489 8.110 -3.979 1.00 82.44 86 VAL A C 1
ATOM 639 O O . VAL A 1 86 ? 6.727 7.389 -3.340 1.00 82.44 86 VAL A O 1
ATOM 642 N N . ALA A 1 87 ? 7.376 9.440 -3.951 1.00 80.25 87 ALA A N 1
ATOM 643 C CA . ALA A 1 87 ? 6.406 10.144 -3.109 1.00 80.25 87 ALA A CA 1
ATOM 644 C C . ALA A 1 87 ? 4.944 9.729 -3.366 1.00 80.25 87 ALA A C 1
ATOM 646 O O . ALA A 1 87 ? 4.125 9.786 -2.448 1.00 80.25 87 ALA A O 1
ATOM 647 N N . SER A 1 88 ? 4.612 9.287 -4.584 1.00 80.94 88 SER A N 1
ATOM 648 C CA . SER A 1 88 ? 3.267 8.821 -4.949 1.00 80.94 88 SER A CA 1
ATOM 649 C C . SER A 1 88 ? 2.910 7.440 -4.389 1.00 80.94 88 SER A C 1
ATOM 651 O O . SER A 1 88 ? 1.733 7.098 -4.394 1.00 80.94 88 SER A O 1
ATOM 653 N N . LEU A 1 89 ? 3.839 6.691 -3.776 1.00 86.69 89 LEU A N 1
ATOM 654 C CA . LEU A 1 89 ? 3.470 5.527 -2.954 1.00 86.69 89 LEU A CA 1
ATOM 655 C C . LEU A 1 89 ? 2.563 5.918 -1.778 1.00 86.69 89 LEU A C 1
ATOM 657 O O . LEU A 1 89 ? 1.708 5.135 -1.364 1.00 86.69 89 LEU A O 1
ATOM 661 N N . ASN A 1 90 ? 2.687 7.157 -1.285 1.00 88.69 90 ASN A N 1
ATOM 662 C CA . ASN A 1 90 ? 1.787 7.684 -0.261 1.00 88.69 90 ASN A CA 1
ATOM 663 C C . ASN A 1 90 ? 0.330 7.726 -0.728 1.00 88.69 90 ASN A C 1
ATOM 665 O O . ASN A 1 90 ? -0.562 7.691 0.111 1.00 88.69 90 ASN A O 1
ATOM 669 N N . LEU A 1 91 ? 0.067 7.782 -2.037 1.00 89.81 91 LEU A N 1
ATOM 670 C CA . LEU A 1 91 ? -1.294 7.742 -2.562 1.00 89.81 91 LEU A CA 1
ATOM 671 C C . LEU A 1 91 ? -1.942 6.368 -2.338 1.00 89.81 91 LEU A C 1
ATOM 673 O O . LEU A 1 91 ? -3.102 6.305 -1.922 1.00 89.81 91 LEU A O 1
ATOM 677 N N . LEU A 1 92 ? -1.190 5.279 -2.545 1.00 93.69 92 LEU A N 1
ATOM 678 C CA . LEU A 1 92 ? -1.656 3.919 -2.250 1.00 93.69 92 LEU A CA 1
ATOM 679 C C . LEU A 1 92 ? -1.929 3.767 -0.756 1.00 93.69 92 LEU A C 1
ATOM 681 O O . LEU A 1 92 ? -3.011 3.333 -0.368 1.00 93.69 92 LEU A O 1
ATOM 685 N N . TYR A 1 93 ? -0.986 4.210 0.079 1.00 94.81 93 TYR A N 1
ATOM 686 C CA . TYR A 1 93 ? -1.143 4.158 1.529 1.00 94.81 93 TYR A CA 1
ATOM 687 C C . TYR A 1 93 ? -2.332 4.988 2.016 1.00 94.81 93 TYR A C 1
ATOM 689 O O . TYR A 1 93 ? -3.127 4.516 2.820 1.00 94.81 93 TYR A O 1
ATOM 697 N N . PHE A 1 94 ? -2.501 6.213 1.514 1.00 94.94 94 PHE A N 1
ATOM 698 C CA . PHE A 1 94 ? -3.616 7.078 1.893 1.00 94.94 94 PHE A CA 1
ATOM 699 C C . PHE A 1 94 ? -4.969 6.461 1.521 1.00 94.94 94 PHE A C 1
ATOM 701 O O . PHE A 1 94 ? -5.911 6.506 2.316 1.00 94.94 94 PHE A O 1
ATOM 708 N N . THR A 1 95 ? -5.050 5.846 0.338 1.00 95.12 95 THR A N 1
ATOM 709 C CA . THR A 1 95 ? -6.235 5.107 -0.116 1.00 95.12 95 THR A CA 1
ATOM 710 C C . THR A 1 95 ? -6.537 3.941 0.824 1.00 95.12 95 THR A C 1
ATOM 712 O O . THR A 1 95 ? -7.647 3.854 1.353 1.00 95.12 95 THR A O 1
ATOM 715 N N . ALA A 1 96 ? -5.533 3.104 1.111 1.00 96.50 96 ALA A N 1
ATOM 716 C CA . ALA A 1 96 ? -5.669 1.952 1.998 1.00 96.50 96 ALA A CA 1
ATOM 717 C C . ALA A 1 96 ? -6.061 2.367 3.425 1.00 96.50 96 ALA A C 1
ATOM 719 O O . ALA A 1 96 ? -7.008 1.840 4.000 1.00 96.50 96 ALA A O 1
ATOM 720 N N . ARG A 1 97 ? -5.389 3.383 3.975 1.00 97.00 97 ARG A N 1
ATOM 721 C CA . ARG A 1 97 ? -5.652 3.940 5.307 1.00 97.00 97 ARG A CA 1
ATOM 722 C C . ARG A 1 97 ? -7.070 4.478 5.432 1.00 97.00 97 ARG A C 1
ATOM 724 O O . ARG A 1 97 ? -7.715 4.267 6.454 1.00 97.00 97 ARG A O 1
ATOM 731 N N . THR A 1 98 ? -7.553 5.192 4.419 1.00 95.94 98 THR A N 1
ATOM 732 C CA . THR A 1 98 ? -8.918 5.736 4.421 1.00 95.94 98 THR A CA 1
ATOM 733 C C . THR A 1 98 ? -9.947 4.609 4.448 1.00 95.94 98 THR A C 1
ATOM 735 O O . THR A 1 98 ? -10.896 4.670 5.229 1.00 95.94 98 THR A O 1
ATOM 738 N N . ALA A 1 99 ? -9.725 3.557 3.657 1.00 96.00 99 ALA A N 1
ATOM 739 C CA . ALA A 1 99 ? -10.567 2.369 3.665 1.00 96.00 99 ALA A CA 1
ATOM 740 C C . ALA A 1 99 ? -10.525 1.646 5.021 1.00 96.00 99 ALA A C 1
ATOM 742 O O . ALA A 1 99 ? -11.582 1.383 5.585 1.00 96.00 99 ALA A O 1
ATOM 743 N N . ALA A 1 100 ? -9.335 1.422 5.590 1.00 95.94 100 ALA A N 1
ATOM 744 C CA . ALA A 1 100 ? -9.161 0.783 6.897 1.00 95.94 100 ALA A CA 1
ATOM 745 C C . ALA A 1 100 ? -9.868 1.550 8.025 1.00 95.94 100 ALA A C 1
ATOM 747 O O . ALA A 1 100 ? -10.566 0.948 8.836 1.00 95.94 100 ALA A O 1
ATOM 748 N N . LEU A 1 101 ? -9.748 2.884 8.059 1.00 95.31 101 LEU A N 1
ATOM 749 C CA . LEU A 1 101 ? -10.453 3.722 9.037 1.00 95.31 101 LEU A CA 1
ATOM 750 C C . LEU A 1 101 ? -11.974 3.606 8.905 1.00 95.31 101 LEU A C 1
ATOM 752 O O . LEU A 1 101 ? -12.670 3.533 9.915 1.00 95.31 101 LEU A O 1
ATOM 756 N N . GLY A 1 102 ? -12.492 3.584 7.674 1.00 94.19 102 GLY A N 1
ATOM 757 C CA . GLY A 1 102 ? -13.917 3.369 7.430 1.00 94.19 102 GLY A CA 1
ATOM 758 C C . GLY A 1 102 ? -14.372 1.985 7.891 1.00 94.19 102 GLY A C 1
ATOM 759 O O . GLY A 1 102 ? -15.386 1.866 8.571 1.00 94.19 102 GLY A O 1
ATOM 760 N N . ALA A 1 103 ? -13.589 0.960 7.564 1.00 92.94 103 ALA A N 1
ATOM 761 C CA . ALA A 1 103 ? -13.867 -0.436 7.862 1.00 92.94 103 ALA A CA 1
ATOM 762 C C . ALA A 1 103 ? -13.881 -0.712 9.376 1.00 92.94 103 ALA A C 1
ATOM 764 O O . ALA A 1 103 ? -14.854 -1.244 9.903 1.00 92.94 103 ALA A O 1
ATOM 765 N N . LEU A 1 104 ? -12.850 -0.262 10.095 1.00 93.38 104 LEU A N 1
ATOM 766 C CA . LEU A 1 104 ? -12.749 -0.407 11.551 1.00 93.38 104 LEU A CA 1
ATOM 767 C C . LEU A 1 104 ? -13.743 0.488 12.298 1.00 93.38 104 LEU A C 1
ATOM 769 O O . LEU A 1 104 ? -14.221 0.122 13.371 1.00 93.38 104 LEU A O 1
ATOM 773 N N . GLY A 1 105 ? -14.143 1.610 11.693 1.00 91.94 105 GLY A N 1
ATOM 774 C CA . GLY A 1 105 ? -15.238 2.432 12.195 1.00 91.94 105 GLY A CA 1
ATOM 775 C C . GLY A 1 105 ? -16.580 1.691 12.269 1.00 91.94 105 GLY A C 1
ATOM 776 O O . GLY A 1 105 ? -17.388 2.020 13.135 1.00 91.94 105 GLY A O 1
ATOM 777 N N . LEU A 1 106 ? -16.813 0.671 11.427 1.00 91.00 106 LEU A N 1
ATOM 778 C CA . LEU A 1 106 ? -18.034 -0.155 11.466 1.00 91.00 106 LEU A CA 1
ATOM 779 C C . LEU A 1 106 ? -18.131 -1.022 12.723 1.00 91.00 106 LEU A C 1
ATOM 781 O O . LEU A 1 106 ? -19.232 -1.392 13.121 1.00 91.00 106 LEU A O 1
ATOM 785 N N . ILE A 1 107 ? -16.991 -1.337 13.334 1.00 90.81 107 ILE A N 1
ATOM 786 C CA . ILE A 1 107 ? -16.900 -2.131 14.564 1.00 90.81 107 ILE A CA 1
ATOM 787 C C . ILE A 1 107 ? -16.542 -1.252 15.770 1.00 90.81 107 ILE A C 1
ATOM 789 O O . ILE A 1 107 ? -16.080 -1.749 16.789 1.00 90.81 107 ILE A O 1
ATOM 793 N N . GLU A 1 108 ? -16.725 0.066 15.630 1.00 89.81 108 GLU A N 1
ATOM 794 C CA . GLU A 1 108 ? -16.436 1.097 16.635 1.00 89.81 108 GLU A CA 1
ATOM 795 C C . GLU A 1 108 ? -14.974 1.153 17.114 1.00 89.81 108 GLU A C 1
ATOM 797 O O . GLU A 1 108 ? -14.653 1.888 18.053 1.00 89.81 108 GLU A O 1
ATOM 802 N N . SER A 1 109 ? -14.063 0.466 16.421 1.00 89.69 109 SER A N 1
ATOM 803 C CA . SER A 1 109 ? -12.643 0.475 16.750 1.00 89.69 109 SER A CA 1
ATOM 804 C C . SER A 1 109 ? -11.954 1.714 16.181 1.00 89.69 109 SER A C 1
ATOM 806 O O . SER A 1 109 ? -12.241 2.174 15.072 1.00 89.69 109 SER A O 1
ATOM 808 N N . ARG A 1 110 ? -11.030 2.287 16.956 1.00 86.88 110 ARG A N 1
ATOM 809 C CA . ARG A 1 110 ? -10.342 3.546 16.625 1.00 86.88 110 ARG A CA 1
ATOM 810 C C . ARG A 1 110 ? -8.829 3.372 16.715 1.00 86.88 110 ARG A C 1
ATOM 812 O O . ARG A 1 110 ? -8.227 3.826 17.687 1.00 86.88 110 ARG A O 1
ATOM 819 N N . PRO A 1 111 ? -8.208 2.710 15.730 1.00 88.00 111 PRO A N 1
ATOM 820 C CA . PRO A 1 111 ? -6.763 2.534 15.725 1.00 88.00 111 PRO A CA 1
ATOM 821 C C . PRO A 1 111 ? -6.020 3.853 15.512 1.00 88.00 111 PRO A C 1
ATOM 823 O O . PRO A 1 111 ? -6.462 4.741 14.775 1.00 88.00 111 PRO A O 1
ATOM 826 N N . GLU A 1 112 ? -4.813 3.926 16.060 1.00 90.94 112 GLU A N 1
ATOM 827 C CA . GLU A 1 112 ? -3.831 4.934 15.677 1.00 90.94 112 GLU A CA 1
ATOM 828 C C . GLU A 1 112 ? -3.076 4.470 14.425 1.00 90.94 112 GLU A C 1
ATOM 830 O O . GLU A 1 112 ? -2.040 3.816 14.501 1.00 90.94 112 GLU A O 1
ATOM 835 N N . ILE A 1 113 ? -3.606 4.802 13.244 1.00 93.31 113 ILE A N 1
ATOM 836 C CA . ILE A 1 113 ? -2.926 4.527 11.969 1.00 93.31 113 ILE A CA 1
ATOM 837 C C . ILE A 1 113 ? -2.094 5.757 11.561 1.00 93.31 113 ILE A C 1
ATOM 839 O O . ILE A 1 113 ? -2.690 6.834 11.364 1.00 93.31 113 ILE A O 1
ATOM 843 N N . PRO A 1 114 ? -0.763 5.625 11.359 1.00 92.94 114 PRO A N 1
ATOM 844 C CA . PRO A 1 114 ? 0.110 6.722 10.941 1.00 92.94 114 PRO A CA 1
ATOM 845 C C . PRO A 1 114 ? -0.435 7.462 9.720 1.00 92.94 114 PRO A C 1
ATOM 847 O O . PRO A 1 114 ? -1.001 6.852 8.816 1.00 92.94 114 PRO A O 1
ATOM 850 N N . THR A 1 115 ? -0.300 8.784 9.679 1.00 91.00 115 THR A N 1
ATOM 851 C CA . THR A 1 115 ? -0.784 9.599 8.551 1.00 91.00 115 THR A CA 1
ATOM 852 C C . THR A 1 115 ? 0.129 9.514 7.333 1.00 91.00 115 THR A C 1
ATOM 854 O O . THR A 1 115 ? -0.361 9.535 6.206 1.00 91.00 115 THR A O 1
ATOM 857 N N . SER A 1 116 ? 1.434 9.386 7.560 1.00 87.62 116 SER A N 1
ATOM 858 C CA . SER A 1 116 ? 2.428 9.116 6.522 1.00 87.62 116 SER A CA 1
ATOM 859 C C . SER A 1 116 ? 2.604 7.617 6.339 1.00 87.62 116 SER A C 1
ATOM 861 O O . SER A 1 116 ? 2.524 6.871 7.318 1.00 87.62 116 SER A O 1
ATOM 863 N N . ALA A 1 117 ? 2.890 7.187 5.108 1.00 85.75 117 ALA A N 1
ATOM 864 C CA . ALA A 1 117 ? 3.221 5.794 4.862 1.00 85.75 117 ALA A CA 1
ATOM 865 C C . ALA A 1 117 ? 4.474 5.421 5.672 1.00 85.75 117 ALA A C 1
ATOM 867 O O . ALA A 1 117 ? 5.490 6.121 5.572 1.00 85.75 117 ALA A O 1
ATOM 868 N N . PRO A 1 118 ? 4.436 4.348 6.481 1.00 84.75 118 PRO A N 1
ATOM 869 C CA . PRO A 1 118 ? 5.658 3.778 7.019 1.00 84.75 118 PRO A CA 1
ATOM 870 C C . PRO A 1 118 ? 6.512 3.243 5.865 1.00 84.75 118 PRO A C 1
ATOM 872 O O . PRO A 1 118 ? 6.039 3.066 4.737 1.00 84.75 118 PRO A O 1
ATOM 875 N N . LYS A 1 119 ? 7.786 2.960 6.145 1.00 83.62 119 LYS A N 1
ATOM 876 C CA . LYS A 1 119 ? 8.648 2.328 5.148 1.00 83.62 119 LYS A CA 1
ATOM 877 C C . LYS A 1 119 ? 8.035 0.991 4.729 1.00 83.62 119 LYS A C 1
ATOM 879 O O . LYS A 1 119 ? 7.782 0.135 5.575 1.00 83.62 119 LYS A O 1
ATOM 884 N N . ALA A 1 120 ? 7.787 0.832 3.434 1.00 81.25 120 ALA A N 1
ATOM 885 C CA . ALA A 1 120 ? 7.134 -0.357 2.915 1.00 81.25 120 ALA A CA 1
ATOM 886 C C . ALA A 1 120 ? 8.073 -1.565 2.975 1.00 81.25 120 ALA A C 1
ATOM 888 O O . ALA A 1 120 ? 9.250 -1.477 2.616 1.00 81.25 120 ALA A O 1
ATOM 889 N N . ARG A 1 121 ? 7.527 -2.720 3.366 1.00 85.50 121 ARG A N 1
ATOM 890 C CA . ARG A 1 121 ? 8.154 -4.007 3.050 1.00 85.50 121 ARG A CA 1
ATOM 891 C C . ARG A 1 121 ? 7.912 -4.291 1.571 1.00 85.50 121 ARG A C 1
ATOM 893 O O . ARG A 1 121 ? 6.765 -4.474 1.168 1.00 85.50 121 ARG A O 1
ATOM 900 N N . LEU A 1 122 ? 8.973 -4.276 0.772 1.00 87.75 122 LEU A N 1
ATOM 901 C CA . LEU A 1 122 ? 8.889 -4.534 -0.663 1.00 87.75 122 LEU A CA 1
ATOM 902 C C . LEU A 1 122 ? 8.968 -6.035 -0.943 1.00 87.75 122 LEU A C 1
ATOM 904 O O . LEU A 1 122 ? 9.753 -6.745 -0.316 1.00 87.75 122 LEU A O 1
ATOM 908 N N . ALA A 1 123 ? 8.154 -6.506 -1.883 1.00 85.88 123 ALA A N 1
ATOM 909 C CA . ALA A 1 123 ? 8.162 -7.889 -2.338 1.00 85.88 123 ALA A CA 1
ATOM 910 C C . ALA A 1 123 ? 8.020 -7.967 -3.863 1.00 85.88 123 ALA A C 1
ATOM 912 O O . ALA A 1 123 ? 7.264 -7.218 -4.481 1.00 85.88 123 ALA A O 1
ATOM 913 N N . ARG A 1 124 ? 8.723 -8.916 -4.483 1.00 84.69 124 ARG A N 1
ATOM 914 C CA . ARG A 1 124 ? 8.530 -9.246 -5.901 1.00 84.69 124 ARG A CA 1
ATOM 915 C C . ARG A 1 124 ? 7.274 -10.096 -6.039 1.00 84.69 124 ARG A C 1
ATOM 917 O O . ARG A 1 124 ? 7.148 -11.118 -5.366 1.00 84.69 124 ARG A O 1
ATOM 924 N N . LEU A 1 125 ? 6.374 -9.711 -6.935 1.00 81.31 125 LEU A N 1
ATOM 925 C CA . LEU A 1 125 ? 5.246 -10.548 -7.327 1.00 81.31 125 LEU A CA 1
ATOM 926 C C . LEU A 1 125 ? 5.736 -11.552 -8.365 1.00 81.31 125 LEU A C 1
ATOM 928 O O . LEU A 1 125 ? 5.976 -11.210 -9.520 1.00 81.31 125 LEU A O 1
ATOM 932 N N . VAL A 1 126 ? 5.918 -12.797 -7.947 1.00 74.38 126 VAL A N 1
ATOM 933 C CA . VAL A 1 126 ? 6.283 -13.883 -8.858 1.00 74.38 126 VAL A CA 1
ATOM 934 C C . VAL A 1 126 ? 4.991 -14.436 -9.458 1.00 74.38 126 VAL A C 1
ATOM 936 O O . VAL A 1 126 ? 4.044 -14.716 -8.719 1.00 74.38 126 VAL A O 1
ATOM 939 N N . ARG A 1 127 ? 4.919 -14.579 -10.790 1.00 60.06 127 ARG A N 1
ATOM 940 C CA . ARG A 1 127 ? 3.801 -15.303 -11.417 1.00 60.06 127 ARG A CA 1
ATOM 941 C C . ARG A 1 127 ? 3.769 -16.721 -10.853 1.00 60.06 127 ARG A C 1
ATOM 943 O O . ARG A 1 127 ? 4.820 -17.324 -10.648 1.00 60.06 127 ARG A O 1
ATOM 950 N N . ALA A 1 128 ? 2.581 -17.279 -10.655 1.00 54.25 128 ALA A N 1
ATOM 951 C CA . ALA A 1 128 ? 2.403 -18.654 -10.190 1.00 54.25 128 ALA A CA 1
ATOM 952 C C . ALA A 1 128 ? 2.773 -19.714 -11.255 1.00 54.25 128 ALA A C 1
ATOM 954 O O . ALA A 1 128 ? 2.229 -20.812 -11.253 1.00 54.25 128 ALA A O 1
ATOM 955 N N . ASP A 1 129 ? 3.729 -19.422 -12.137 1.00 47.72 129 ASP A N 1
ATOM 956 C CA . ASP A 1 129 ? 4.176 -20.294 -13.228 1.00 47.72 129 ASP A CA 1
ATOM 957 C C . ASP A 1 129 ? 5.377 -21.153 -12.776 1.00 47.72 129 ASP A C 1
ATOM 959 O O . ASP A 1 129 ? 6.292 -21.449 -13.540 1.00 47.72 129 ASP A O 1
ATOM 963 N N . GLY A 1 130 ? 5.389 -21.512 -11.488 1.00 41.88 130 GLY A N 1
ATOM 964 C CA . GLY A 1 130 ? 6.511 -22.166 -10.814 1.00 41.88 130 GLY A CA 1
ATOM 965 C C . GLY A 1 130 ? 6.154 -22.856 -9.499 1.00 41.88 130 GLY A C 1
ATOM 966 O O . GLY A 1 130 ? 7.050 -23.189 -8.728 1.00 41.88 130 GLY A O 1
ATOM 967 N N . VAL A 1 131 ? 4.868 -23.120 -9.231 1.00 41.34 131 VAL A N 1
ATOM 968 C CA . VAL A 1 131 ? 4.527 -24.196 -8.294 1.00 41.34 131 VAL A CA 1
ATOM 969 C C . VAL A 1 131 ? 4.756 -25.504 -9.049 1.00 41.34 131 VAL A C 1
ATOM 971 O O . VAL A 1 131 ? 3.817 -26.139 -9.526 1.00 41.34 131 VAL A O 1
ATOM 974 N N . GLU A 1 132 ? 6.016 -25.932 -9.170 1.00 39.78 132 GLU A N 1
ATOM 975 C CA . GLU A 1 132 ? 6.253 -27.369 -9.107 1.00 39.78 132 GLU A CA 1
ATOM 976 C C . GLU A 1 132 ? 5.684 -27.789 -7.758 1.00 39.78 132 GLU A C 1
ATOM 978 O O . GLU A 1 132 ? 6.264 -27.529 -6.702 1.00 39.78 132 GLU A O 1
ATOM 983 N N . ALA A 1 133 ? 4.474 -28.341 -7.800 1.00 41.75 133 ALA A N 1
ATOM 984 C CA . ALA A 1 133 ? 3.848 -28.971 -6.668 1.00 41.75 133 ALA A CA 1
ATOM 985 C C . ALA A 1 133 ? 4.782 -30.095 -6.222 1.00 41.75 133 ALA A C 1
ATOM 987 O O . ALA A 1 133 ? 4.676 -31.236 -6.665 1.00 41.75 133 ALA A O 1
ATOM 988 N N . SER A 1 134 ? 5.696 -29.779 -5.312 1.00 36.34 134 SER A N 1
ATOM 989 C CA . SER A 1 134 ? 6.318 -30.759 -4.444 1.00 36.34 134 SER A CA 1
ATOM 990 C C . SER A 1 134 ? 5.238 -31.181 -3.449 1.00 36.34 134 SER A C 1
ATOM 992 O O . SER A 1 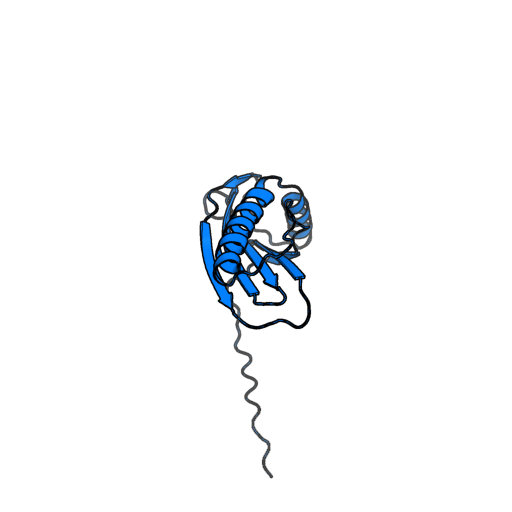134 ? 5.293 -30.912 -2.254 1.00 36.34 134 SER A O 1
ATOM 994 N N . HIS A 1 135 ? 4.226 -31.880 -3.971 1.00 33.28 135 HIS A N 1
ATOM 995 C CA . HIS A 1 135 ? 3.553 -32.924 -3.231 1.00 33.28 135 HIS A CA 1
ATOM 996 C C . HIS A 1 135 ? 4.635 -33.954 -2.899 1.00 33.28 135 HIS A C 1
ATOM 998 O O . HIS A 1 135 ? 4.817 -34.952 -3.596 1.00 33.28 135 HIS A O 1
ATOM 1004 N N . GLN A 1 136 ? 5.377 -33.708 -1.816 1.00 36.16 136 GLN A N 1
ATOM 1005 C CA . GLN A 1 136 ? 5.872 -34.810 -1.015 1.00 36.16 136 GLN A CA 1
ATOM 1006 C C . GLN A 1 136 ? 4.626 -35.529 -0.517 1.00 36.16 136 GLN A C 1
ATOM 1008 O O . GLN A 1 136 ? 4.010 -35.179 0.487 1.00 36.16 136 GLN A O 1
ATOM 1013 N N . THR A 1 137 ? 4.211 -36.505 -1.316 1.00 37.72 137 THR A N 1
ATOM 1014 C CA . THR A 1 137 ? 3.389 -37.601 -0.848 1.00 37.72 137 THR A CA 1
ATOM 1015 C C . THR A 1 137 ? 4.267 -38.292 0.179 1.00 37.72 137 THR A C 1
ATOM 1017 O O . THR A 1 137 ? 5.167 -39.049 -0.173 1.00 37.72 137 THR A O 1
ATOM 1020 N N . SER A 1 138 ? 4.095 -37.938 1.448 1.00 41.91 138 SER A N 1
ATOM 1021 C CA . SER A 1 138 ? 4.573 -38.770 2.538 1.00 41.91 138 SER A CA 1
ATOM 1022 C C . SER A 1 138 ? 3.785 -40.069 2.434 1.00 41.91 138 SER A C 1
ATOM 1024 O O . SER A 1 138 ? 2.676 -40.169 2.957 1.00 41.91 138 SER A O 1
ATOM 1026 N N . GLU A 1 139 ? 4.314 -41.039 1.688 1.00 38.97 139 GLU A N 1
ATOM 1027 C CA . GLU A 1 139 ? 3.942 -42.432 1.891 1.00 38.97 139 GLU A CA 1
ATOM 1028 C C . GLU A 1 139 ? 4.168 -42.733 3.378 1.00 38.97 139 GLU A C 1
ATOM 1030 O O . GLU A 1 139 ? 5.276 -42.520 3.885 1.00 38.97 139 GLU A O 1
ATOM 1035 N N . PRO A 1 140 ? 3.146 -43.194 4.115 1.00 40.78 140 PRO A N 1
ATOM 1036 C CA . PRO A 1 140 ? 3.402 -43.811 5.395 1.00 40.78 140 PRO A CA 1
ATOM 1037 C C . PRO A 1 140 ? 4.120 -45.128 5.100 1.00 40.78 140 PRO A C 1
ATOM 1039 O O . PRO A 1 140 ? 3.556 -46.034 4.490 1.00 40.78 140 PRO A O 1
ATOM 1042 N N . ALA A 1 141 ? 5.379 -45.231 5.518 1.00 43.78 141 ALA A N 1
ATOM 1043 C CA . ALA A 1 141 ? 6.028 -46.523 5.651 1.00 43.78 141 ALA A CA 1
ATOM 1044 C C . ALA A 1 141 ? 5.320 -47.279 6.788 1.00 43.78 141 ALA A C 1
ATOM 1046 O O . ALA A 1 141 ? 5.654 -47.116 7.962 1.00 43.78 141 ALA A O 1
ATOM 1047 N N . GLU A 1 142 ? 4.289 -48.047 6.440 1.00 48.62 142 GLU A N 1
ATOM 1048 C CA . GLU A 1 142 ? 3.720 -49.071 7.308 1.00 48.62 142 GLU A CA 1
ATOM 1049 C C . GLU A 1 142 ? 4.490 -50.391 7.144 1.00 48.62 142 GLU A C 1
ATOM 1051 O O . GLU A 1 142 ? 4.590 -50.923 6.039 1.00 48.62 142 GLU A O 1
ATOM 1056 N N . ALA A 1 143 ? 4.937 -50.885 8.308 1.00 46.41 143 ALA A N 1
ATOM 1057 C CA . ALA A 1 143 ? 5.313 -52.251 8.703 1.00 46.41 143 ALA A CA 1
ATOM 1058 C C . ALA A 1 143 ? 6.602 -52.881 8.141 1.00 46.41 143 ALA A C 1
ATOM 1060 O O . ALA A 1 143 ? 6.606 -53.405 7.007 1.00 46.41 143 ALA A O 1
#

pLDDT: mean 82.58, std 16.46, range [33.28, 97.81]

Secondary structure (DSSP, 8-state):
-EEEEEEEEEEEEE----SS-EEEEEEEE-SS--TTS-EEEEEEEEEE-SS-EEEEEEEEEEESS--S---SHHHHHHHHHHHHT-TTHHHHHHHHHHHHHHHHHTTT------SSPPPPEEEE---STT-------------